Protein AF-A0A7C7IS92-F1 (afdb_monomer_lite)

Structure (mmCIF, N/CA/C/O backbone):
data_AF-A0A7C7IS92-F1
#
_entry.id   AF-A0A7C7IS92-F1
#
loop_
_atom_site.group_PDB
_atom_site.id
_atom_site.type_symbol
_atom_site.label_atom_id
_atom_site.label_alt_id
_atom_site.label_comp_id
_atom_site.label_asym_id
_atom_site.label_entity_id
_atom_site.label_seq_id
_atom_site.pdbx_PDB_ins_code
_atom_site.Cartn_x
_atom_site.Cartn_y
_atom_site.Cartn_z
_atom_site.occupancy
_atom_site.B_iso_or_equiv
_atom_site.auth_seq_id
_atom_site.auth_comp_id
_atom_site.auth_asym_id
_atom_site.auth_atom_id
_atom_site.pdbx_PDB_model_num
ATOM 1 N N . MET A 1 1 ? -17.307 -15.331 16.619 1.00 40.31 1 MET A N 1
ATOM 2 C CA . MET A 1 1 ? -15.995 -15.734 16.075 1.00 40.31 1 MET A CA 1
ATOM 3 C C . MET A 1 1 ? -15.153 -14.468 16.006 1.00 40.31 1 MET A C 1
ATOM 5 O O . MET A 1 1 ? -15.409 -13.635 15.145 1.00 40.31 1 MET A O 1
ATOM 9 N N . GLU A 1 2 ? -14.284 -14.231 16.992 1.00 47.69 2 GLU A N 1
ATOM 10 C CA . GLU A 1 2 ? -13.386 -13.066 16.977 1.00 47.69 2 GLU A CA 1
ATOM 11 C C . GLU A 1 2 ? -12.386 -13.232 15.833 1.00 47.69 2 GLU A C 1
ATOM 13 O O . GLU A 1 2 ? -11.681 -14.236 15.746 1.00 47.69 2 GLU A O 1
ATOM 18 N N . ARG A 1 3 ? -12.366 -12.276 14.903 1.00 56.53 3 ARG A N 1
ATOM 19 C CA . ARG A 1 3 ? -11.393 -12.265 13.813 1.00 56.53 3 ARG A CA 1
ATOM 20 C C . ARG A 1 3 ? -10.054 -11.810 14.384 1.00 56.53 3 ARG A C 1
ATOM 22 O O . ARG A 1 3 ? -9.954 -10.691 14.878 1.00 56.53 3 ARG A O 1
ATOM 29 N N . VAL A 1 4 ? -9.039 -12.665 14.299 1.00 58.97 4 VAL A N 1
ATOM 30 C CA . VAL A 1 4 ? -7.658 -12.288 14.615 1.00 58.97 4 VAL A CA 1
ATOM 31 C C . VAL A 1 4 ? -7.150 -11.413 13.470 1.00 58.97 4 VAL A C 1
ATOM 33 O O . VAL A 1 4 ? -7.106 -11.852 12.323 1.00 58.97 4 VAL A O 1
ATOM 36 N N . TYR A 1 5 ? -6.838 -10.155 13.768 1.00 59.03 5 TYR A N 1
ATOM 37 C CA . TYR A 1 5 ? -6.294 -9.210 12.794 1.00 59.03 5 TYR A CA 1
ATOM 38 C C . TYR A 1 5 ? -4.774 -9.340 12.757 1.00 59.03 5 TYR A C 1
ATOM 40 O O . TYR A 1 5 ? -4.114 -9.188 13.788 1.00 59.03 5 TYR A O 1
ATOM 48 N N . THR A 1 6 ? -4.222 -9.635 11.581 1.00 59.72 6 THR A N 1
ATOM 49 C CA . THR A 1 6 ? -2.788 -9.858 11.377 1.00 59.72 6 THR A CA 1
ATOM 50 C C . THR A 1 6 ? -2.224 -8.799 10.437 1.00 59.72 6 THR A C 1
ATOM 52 O O . THR A 1 6 ? -2.749 -8.485 9.370 1.00 59.72 6 THR A O 1
ATOM 55 N N . PHE A 1 7 ? -1.087 -8.235 10.829 1.00 58.31 7 PHE A N 1
ATOM 56 C CA . PHE A 1 7 ? -0.465 -7.099 10.151 1.00 58.31 7 PHE A CA 1
ATOM 57 C C . PHE A 1 7 ? -0.011 -7.372 8.705 1.00 58.31 7 PHE A C 1
ATOM 59 O O . PHE A 1 7 ? 0.077 -6.440 7.899 1.00 58.31 7 PHE A O 1
ATOM 66 N N . LEU A 1 8 ? 0.292 -8.631 8.378 1.00 62.03 8 LEU A N 1
ATOM 67 C CA . LEU A 1 8 ? 0.673 -9.049 7.027 1.00 62.03 8 LEU A CA 1
ATOM 68 C C . LEU A 1 8 ? -0.536 -9.143 6.087 1.00 62.03 8 LEU A C 1
ATOM 70 O O . LEU A 1 8 ? -0.396 -8.878 4.896 1.00 62.03 8 LEU A O 1
ATOM 74 N N . ASP A 1 9 ? -1.722 -9.458 6.612 1.00 70.31 9 ASP A N 1
ATOM 75 C CA . ASP A 1 9 ? -2.937 -9.595 5.805 1.00 70.31 9 ASP A CA 1
ATOM 76 C C . ASP A 1 9 ? -3.739 -8.300 5.683 1.00 70.31 9 ASP A C 1
ATOM 78 O O . ASP A 1 9 ? -4.489 -8.129 4.720 1.00 70.31 9 ASP A O 1
ATOM 82 N N . ASP A 1 10 ? -3.571 -7.377 6.630 1.00 75.62 10 ASP A N 1
ATOM 83 C CA . ASP A 1 10 ? -4.303 -6.109 6.675 1.00 75.62 10 ASP A CA 1
ATOM 84 C C . ASP A 1 10 ? -3.558 -4.943 5.991 1.00 75.62 10 ASP A C 1
ATOM 86 O O . ASP A 1 10 ? -3.962 -3.781 6.115 1.00 75.62 10 ASP A O 1
ATOM 90 N N . ARG A 1 11 ? -2.485 -5.231 5.238 1.00 79.25 11 ARG A N 1
ATOM 91 C CA . ARG A 1 11 ? -1.767 -4.246 4.417 1.00 79.25 11 ARG A CA 1
ATOM 92 C C . ARG A 1 11 ? -1.566 -4.717 2.987 1.00 79.25 11 ARG A C 1
ATOM 94 O O . ARG A 1 11 ? -1.324 -5.889 2.723 1.00 79.25 11 ARG A O 1
ATOM 101 N N . MET A 1 12 ? -1.602 -3.751 2.079 1.00 87.44 12 MET A N 1
ATOM 102 C CA . MET A 1 12 ? -1.218 -3.922 0.683 1.00 87.44 12 MET A CA 1
ATOM 103 C C . MET A 1 12 ? -0.171 -2.874 0.332 1.00 87.44 12 MET A C 1
ATOM 105 O O . MET A 1 12 ? -0.269 -1.726 0.759 1.00 87.44 12 MET A O 1
ATOM 109 N N . PHE A 1 13 ? 0.814 -3.255 -0.462 1.00 88.12 13 PHE A N 1
ATOM 110 C CA . PHE A 1 13 ? 1.858 -2.361 -0.935 1.00 88.12 13 PHE A CA 1
ATOM 111 C C . PHE A 1 13 ? 1.635 -2.103 -2.416 1.00 88.12 13 PHE A C 1
ATOM 113 O O . PHE A 1 13 ? 1.444 -3.041 -3.195 1.00 88.12 13 PHE A O 1
ATOM 120 N N . THR A 1 14 ? 1.617 -0.828 -2.785 1.00 92.50 14 THR A N 1
ATOM 121 C CA . THR A 1 14 ? 1.492 -0.399 -4.174 1.00 92.50 14 THR A CA 1
ATOM 122 C C . THR A 1 14 ? 2.886 -0.187 -4.746 1.00 92.50 14 THR A C 1
ATOM 124 O O . THR A 1 14 ? 3.709 0.455 -4.096 1.00 92.50 14 THR A O 1
ATOM 127 N N . TYR A 1 15 ? 3.136 -0.690 -5.953 1.00 93.81 15 TYR A N 1
ATOM 128 C CA . TYR A 1 15 ? 4.398 -0.524 -6.671 1.00 93.81 15 TYR A CA 1
ATOM 129 C C . TYR A 1 15 ? 4.136 0.095 -8.038 1.00 93.81 15 TYR A C 1
ATOM 131 O O . TYR A 1 15 ? 3.137 -0.224 -8.690 1.00 93.81 15 TYR A O 1
ATOM 139 N N . ARG A 1 16 ? 5.051 0.953 -8.487 1.00 94.81 16 ARG A N 1
ATOM 140 C CA . ARG A 1 16 ? 5.010 1.578 -9.809 1.00 94.81 16 ARG A CA 1
ATOM 141 C C . ARG A 1 16 ? 6.203 1.123 -10.631 1.00 94.81 16 ARG A C 1
ATOM 143 O O . ARG A 1 16 ? 7.333 1.168 -10.147 1.00 94.81 16 ARG A O 1
ATOM 150 N N . CYS A 1 17 ? 5.938 0.707 -11.867 1.00 96.19 17 CYS A N 1
ATOM 151 C CA . CYS A 1 17 ? 6.987 0.330 -12.805 1.00 96.19 17 CYS A CA 1
ATOM 152 C C . CYS A 1 17 ? 7.948 1.504 -13.062 1.00 96.19 17 CYS A C 1
ATOM 154 O O . CYS A 1 17 ? 7.509 2.643 -13.245 1.00 96.19 17 CYS A O 1
ATOM 156 N N . ILE A 1 18 ? 9.255 1.227 -13.083 1.00 95.06 18 ILE A N 1
ATOM 157 C CA . ILE A 1 18 ? 10.284 2.237 -13.373 1.00 95.06 18 ILE A CA 1
ATOM 158 C C . ILE A 1 18 ? 10.328 2.611 -14.855 1.00 95.06 18 ILE A C 1
ATOM 160 O O . ILE A 1 18 ? 10.805 3.688 -15.213 1.00 95.06 18 ILE A O 1
ATOM 164 N N . ASN A 1 19 ? 9.836 1.731 -15.729 1.00 95.75 19 ASN A N 1
ATOM 165 C CA . ASN A 1 19 ? 9.722 2.031 -17.143 1.00 95.75 19 ASN A CA 1
ATOM 166 C C . ASN A 1 19 ? 8.646 3.105 -17.334 1.00 95.75 19 ASN A C 1
ATOM 168 O O . ASN A 1 19 ? 7.457 2.832 -17.214 1.00 95.75 19 ASN A O 1
ATOM 172 N N . ILE A 1 20 ? 9.066 4.319 -17.687 1.00 92.06 20 ILE A N 1
ATOM 173 C CA . ILE A 1 20 ? 8.188 5.491 -17.836 1.00 92.06 20 ILE A CA 1
ATOM 174 C C . ILE A 1 20 ? 7.068 5.305 -18.874 1.00 92.06 20 ILE A C 1
ATOM 176 O O . ILE A 1 20 ? 6.026 5.974 -18.792 1.00 92.06 20 ILE A O 1
ATOM 180 N N . ASN A 1 21 ? 7.274 4.392 -19.827 1.00 95.25 21 ASN A N 1
ATOM 181 C CA . ASN A 1 21 ? 6.310 4.043 -20.865 1.00 95.25 21 ASN A CA 1
ATOM 182 C C . ASN A 1 21 ? 5.309 2.975 -20.393 1.00 95.25 21 ASN A C 1
ATOM 184 O O . ASN A 1 21 ? 4.238 2.848 -20.980 1.00 95.25 21 ASN A O 1
ATOM 188 N N . CYS A 1 22 ? 5.614 2.243 -19.318 1.00 92.94 22 CYS A N 1
ATOM 189 C CA . CYS A 1 22 ? 4.701 1.303 -18.682 1.00 92.94 22 CYS A CA 1
ATOM 190 C C . CYS A 1 22 ? 3.870 2.030 -17.613 1.00 92.94 22 CYS A C 1
ATOM 192 O O . CYS A 1 22 ? 4.408 2.661 -16.704 1.00 92.94 22 CYS A O 1
ATOM 194 N N . LYS A 1 23 ? 2.538 1.974 -17.724 1.00 89.50 23 LYS A N 1
ATOM 195 C CA . LYS A 1 23 ? 1.612 2.629 -16.778 1.00 89.50 23 LYS A CA 1
ATOM 196 C C . LYS A 1 23 ? 1.024 1.673 -15.739 1.00 89.50 23 LYS A C 1
ATOM 198 O O . LYS A 1 23 ? 0.126 2.069 -14.995 1.00 89.50 23 LYS A O 1
ATOM 203 N N . GLU A 1 24 ? 1.542 0.449 -15.671 1.00 91.12 24 GLU A N 1
ATOM 204 C CA . GLU A 1 24 ? 1.065 -0.552 -14.726 1.00 91.12 24 GLU A CA 1
ATOM 205 C C . GLU A 1 24 ? 1.382 -0.171 -13.278 1.00 91.12 24 GLU A C 1
ATOM 207 O O . GLU A 1 24 ? 2.478 0.294 -12.942 1.00 91.12 24 GLU A O 1
ATOM 212 N N . ASN A 1 25 ? 0.387 -0.379 -12.415 1.00 90.25 25 ASN A N 1
ATOM 213 C CA . ASN A 1 25 ? 0.536 -0.274 -10.970 1.00 90.25 25 ASN A CA 1
ATOM 214 C C . ASN A 1 25 ? 0.218 -1.635 -10.365 1.00 90.25 25 ASN A C 1
ATOM 216 O O . ASN A 1 25 ? -0.825 -2.225 -10.641 1.00 90.25 25 ASN A O 1
ATOM 220 N N . HIS A 1 26 ? 1.090 -2.103 -9.488 1.00 92.12 26 HIS A N 1
ATOM 221 C CA . HIS A 1 26 ? 0.973 -3.419 -8.883 1.00 92.12 26 HIS A CA 1
ATOM 222 C C . HIS A 1 26 ? 0.554 -3.286 -7.428 1.00 92.12 26 HIS A C 1
ATOM 224 O O . HIS A 1 26 ? 0.930 -2.329 -6.749 1.00 92.12 26 HIS A O 1
ATOM 230 N N . ARG A 1 27 ? -0.217 -4.254 -6.936 1.00 92.38 27 ARG A N 1
ATOM 231 C CA . ARG A 1 27 ? -0.608 -4.337 -5.528 1.00 92.38 27 ARG A CA 1
ATOM 232 C C . ARG A 1 27 ? -0.320 -5.732 -5.015 1.00 92.38 27 ARG A C 1
ATOM 234 O O . ARG A 1 27 ? -0.923 -6.686 -5.495 1.00 92.38 27 ARG A O 1
ATOM 241 N N . ILE A 1 28 ? 0.546 -5.832 -4.015 1.00 88.31 28 ILE A N 1
ATOM 242 C CA . ILE A 1 28 ? 0.894 -7.114 -3.398 1.00 88.31 28 ILE A CA 1
ATOM 243 C C . ILE A 1 28 ? 0.753 -7.057 -1.879 1.00 88.31 28 ILE A C 1
ATOM 245 O O . ILE A 1 28 ? 0.803 -5.985 -1.268 1.00 88.31 28 ILE A O 1
ATOM 249 N N . LYS A 1 29 ? 0.560 -8.229 -1.274 1.00 84.44 29 LYS A N 1
ATOM 250 C CA . LYS A 1 29 ? 0.715 -8.412 0.170 1.00 84.44 29 LYS A CA 1
ATOM 251 C C . LYS A 1 29 ? 2.202 -8.550 0.493 1.00 84.44 29 LYS A C 1
ATOM 253 O O . LYS A 1 29 ? 2.929 -9.188 -0.259 1.00 84.44 29 LYS A O 1
ATOM 258 N N . GLY A 1 30 ? 2.621 -8.004 1.632 1.00 75.62 30 GLY A N 1
ATOM 259 C CA . GLY A 1 30 ? 4.022 -8.033 2.059 1.00 75.62 30 GLY A CA 1
ATOM 260 C C . GLY A 1 30 ? 4.877 -6.920 1.444 1.00 75.62 30 GLY A C 1
ATOM 261 O O . GLY A 1 30 ? 4.603 -6.415 0.352 1.00 75.62 30 GLY A O 1
ATOM 262 N N . TRP A 1 31 ? 5.890 -6.500 2.201 1.00 80.38 31 TRP A N 1
ATOM 263 C CA . TRP A 1 31 ? 6.867 -5.522 1.739 1.00 80.38 31 TRP A CA 1
ATOM 264 C C . TRP A 1 31 ? 7.992 -6.236 0.998 1.00 80.38 31 TRP A C 1
ATOM 266 O O . TRP A 1 31 ? 8.423 -7.315 1.391 1.00 80.38 31 TRP A O 1
ATOM 276 N N . THR A 1 32 ? 8.452 -5.617 -0.078 1.00 81.12 32 THR A N 1
ATOM 277 C CA . THR A 1 32 ? 9.647 -6.005 -0.819 1.00 81.12 32 THR A CA 1
ATOM 278 C C . THR A 1 32 ? 10.305 -4.722 -1.310 1.00 81.12 32 THR A C 1
ATOM 280 O O . THR A 1 32 ? 9.627 -3.711 -1.522 1.00 81.12 32 THR A O 1
ATOM 283 N N . GLN A 1 33 ? 11.620 -4.739 -1.500 1.00 82.12 33 GLN A N 1
ATOM 284 C CA . GLN A 1 33 ? 12.328 -3.558 -1.987 1.00 82.12 33 GLN A CA 1
ATOM 285 C C . GLN A 1 33 ? 11.999 -3.253 -3.463 1.00 82.12 33 GLN A C 1
ATOM 287 O O . GLN A 1 33 ? 11.986 -2.088 -3.858 1.00 82.12 33 GLN A O 1
ATOM 292 N N . TRP A 1 34 ? 11.683 -4.280 -4.257 1.00 90.94 34 TRP A N 1
ATOM 293 C CA . TRP A 1 34 ? 11.202 -4.179 -5.635 1.00 90.94 34 TRP A CA 1
ATOM 294 C C . TRP A 1 34 ? 10.466 -5.462 -6.041 1.00 90.94 34 TRP A C 1
ATOM 296 O O . TRP A 1 34 ? 10.650 -6.518 -5.434 1.00 90.94 34 TRP A O 1
ATOM 306 N N . ILE A 1 35 ? 9.675 -5.372 -7.110 1.00 93.06 35 ILE A N 1
ATOM 307 C CA . ILE A 1 35 ? 9.071 -6.524 -7.794 1.00 93.06 35 ILE A CA 1
ATOM 308 C C . ILE A 1 35 ? 9.321 -6.437 -9.302 1.00 93.06 35 ILE A C 1
ATOM 310 O O . ILE A 1 35 ? 9.640 -5.369 -9.815 1.00 93.06 35 ILE A O 1
ATOM 314 N N . ASN A 1 36 ? 9.119 -7.538 -10.022 1.00 95.69 36 ASN A N 1
ATOM 315 C CA . ASN A 1 36 ? 9.189 -7.547 -11.484 1.00 95.69 36 ASN A CA 1
ATOM 316 C C . ASN A 1 36 ? 7.820 -7.171 -12.072 1.00 95.69 36 ASN A C 1
ATOM 318 O O . ASN A 1 36 ? 6.796 -7.726 -11.673 1.00 95.69 36 ASN A O 1
ATOM 322 N N . CYS A 1 37 ? 7.789 -6.240 -13.026 1.00 95.19 37 CYS A N 1
ATOM 323 C CA . CYS A 1 37 ? 6.576 -5.889 -13.758 1.00 95.19 37 CYS A CA 1
ATOM 324 C C . CYS A 1 37 ? 6.279 -6.950 -14.825 1.00 95.19 37 CYS A C 1
ATOM 326 O O . CYS A 1 37 ? 6.989 -7.038 -15.824 1.00 95.19 37 CYS A O 1
ATOM 328 N N . GLU A 1 38 ? 5.193 -7.707 -14.671 1.00 92.31 38 GLU A N 1
ATOM 329 C CA . GLU A 1 38 ? 4.815 -8.771 -15.620 1.00 92.31 38 GLU A CA 1
ATOM 330 C C . GLU A 1 38 ? 4.526 -8.258 -17.043 1.00 92.31 38 GLU A C 1
ATOM 332 O O . GLU A 1 38 ? 4.658 -9.003 -18.009 1.00 92.31 38 GLU A O 1
ATOM 337 N N . ALA A 1 39 ? 4.169 -6.978 -17.195 1.00 94.06 39 ALA A N 1
ATOM 338 C CA . ALA A 1 39 ? 3.810 -6.404 -18.490 1.00 94.06 39 ALA A CA 1
ATOM 339 C C . ALA A 1 39 ? 5.018 -6.015 -19.357 1.00 94.06 39 ALA A C 1
ATOM 341 O O . ALA A 1 39 ? 4.916 -6.016 -20.582 1.00 94.06 39 ALA A O 1
ATOM 342 N N . CYS A 1 40 ? 6.149 -5.634 -18.752 1.00 95.25 40 CYS A N 1
ATOM 343 C CA . CYS A 1 40 ? 7.315 -5.154 -19.508 1.00 95.25 40 CYS A CA 1
ATOM 344 C C . CYS A 1 40 ? 8.669 -5.687 -19.022 1.00 95.25 40 CYS A C 1
ATOM 346 O O . CYS A 1 40 ? 9.695 -5.331 -19.595 1.00 95.25 40 CYS A O 1
ATOM 348 N N . GLY A 1 41 ? 8.688 -6.504 -17.968 1.00 94.69 41 GLY A N 1
ATOM 349 C CA . GLY A 1 41 ? 9.890 -7.111 -17.395 1.00 94.69 41 GLY A CA 1
ATOM 350 C C . GLY A 1 41 ? 10.786 -6.164 -16.592 1.00 94.69 41 GLY A C 1
ATOM 351 O O . GLY A 1 41 ? 11.745 -6.626 -15.987 1.00 94.69 41 GLY A O 1
ATOM 352 N N . ALA A 1 42 ? 10.503 -4.859 -16.567 1.00 96.31 42 ALA A N 1
ATOM 353 C CA . ALA A 1 42 ? 11.261 -3.903 -15.763 1.00 96.31 42 ALA A CA 1
ATOM 354 C C . ALA A 1 42 ? 10.895 -3.991 -14.275 1.00 96.31 42 ALA A C 1
ATOM 356 O O . ALA A 1 42 ? 9.813 -4.462 -13.914 1.00 96.31 42 ALA A O 1
ATOM 357 N N . ASP A 1 43 ? 11.755 -3.456 -13.412 1.00 96.38 43 ASP A N 1
ATOM 358 C CA . ASP A 1 43 ? 11.459 -3.387 -11.984 1.00 96.38 43 ASP A CA 1
ATOM 359 C C . ASP A 1 43 ? 10.287 -2.438 -11.689 1.00 96.38 43 ASP A C 1
ATOM 361 O O . ASP A 1 43 ? 10.025 -1.454 -12.389 1.00 96.38 43 ASP A O 1
ATOM 365 N N . ALA A 1 44 ? 9.573 -2.716 -10.608 1.00 96.00 44 ALA A N 1
ATOM 366 C CA . ALA A 1 44 ? 8.600 -1.821 -10.014 1.00 96.00 44 ALA A CA 1
ATOM 367 C C . ALA A 1 44 ? 8.969 -1.564 -8.555 1.00 96.00 44 ALA A C 1
ATOM 369 O O . ALA A 1 44 ? 9.245 -2.488 -7.788 1.00 96.00 44 ALA A O 1
ATOM 370 N N . LEU A 1 45 ? 8.965 -0.287 -8.179 1.00 92.38 45 LEU A N 1
ATOM 371 C CA . LEU A 1 45 ? 9.393 0.178 -6.864 1.00 92.38 45 LEU A CA 1
ATOM 372 C C . LEU A 1 45 ? 8.184 0.527 -5.993 1.00 92.38 45 LEU A C 1
ATOM 374 O O . LEU A 1 45 ? 7.174 1.002 -6.527 1.00 92.38 45 LEU A O 1
ATOM 378 N N . PRO A 1 46 ? 8.262 0.314 -4.668 1.00 90.44 46 PRO A N 1
ATOM 379 C CA . PRO A 1 46 ? 7.162 0.605 -3.761 1.00 90.44 46 PRO A CA 1
ATOM 380 C C . PRO A 1 46 ? 6.883 2.110 -3.720 1.00 90.44 46 PRO A C 1
ATOM 382 O O . PRO A 1 46 ? 7.792 2.922 -3.559 1.00 90.44 46 PRO A O 1
ATOM 385 N N . THR A 1 47 ? 5.611 2.488 -3.829 1.00 90.88 47 THR A N 1
ATOM 386 C CA . THR A 1 47 ? 5.168 3.889 -3.794 1.00 90.88 47 THR A CA 1
ATOM 387 C C . THR A 1 47 ? 4.321 4.207 -2.574 1.00 90.88 47 THR A C 1
ATOM 389 O O . THR A 1 47 ? 4.453 5.284 -2.001 1.00 90.88 47 THR A O 1
ATOM 392 N N . GLU A 1 48 ? 3.431 3.299 -2.171 1.00 88.50 48 GLU A N 1
ATOM 393 C CA . GLU A 1 48 ? 2.475 3.547 -1.089 1.00 88.50 48 GLU A CA 1
ATOM 394 C C . GLU A 1 48 ? 2.185 2.277 -0.287 1.00 88.50 48 GLU A C 1
ATOM 396 O O . GLU A 1 48 ? 2.238 1.163 -0.807 1.00 88.50 48 GLU A O 1
ATOM 401 N N . VAL A 1 49 ? 1.804 2.462 0.979 1.00 85.25 49 VAL A N 1
ATOM 402 C CA . VAL A 1 49 ? 1.264 1.399 1.835 1.00 85.25 49 VAL A CA 1
ATOM 403 C C . VAL A 1 49 ? -0.212 1.679 2.078 1.00 85.25 49 VAL A C 1
ATOM 405 O O . VAL A 1 49 ? -0.577 2.728 2.613 1.00 85.25 49 VAL A O 1
ATOM 408 N N . LEU A 1 50 ? -1.059 0.732 1.694 1.00 87.00 50 LEU A N 1
ATOM 409 C CA . LEU A 1 50 ? -2.494 0.748 1.923 1.00 87.00 50 LEU A CA 1
ATOM 410 C C . LEU A 1 50 ? -2.813 -0.074 3.166 1.00 87.00 50 LEU A C 1
ATOM 412 O O . LEU A 1 50 ? -2.401 -1.228 3.286 1.00 87.00 50 LEU A O 1
ATOM 416 N N . TYR A 1 51 ? -3.590 0.509 4.067 1.00 82.12 51 TYR A N 1
ATOM 417 C CA . TYR A 1 51 ? -4.027 -0.130 5.299 1.00 82.12 51 TYR A CA 1
ATOM 418 C C . TYR A 1 51 ? -5.498 -0.493 5.197 1.00 82.12 51 TYR A C 1
ATOM 420 O O . TYR A 1 51 ? -6.315 0.298 4.715 1.00 82.12 51 TYR A O 1
ATOM 428 N N . ARG A 1 52 ? -5.841 -1.686 5.676 1.00 81.75 52 ARG A N 1
ATOM 429 C CA . ARG A 1 52 ? -7.214 -2.171 5.700 1.00 81.75 52 ARG A CA 1
ATOM 430 C C . ARG A 1 52 ? -7.971 -1.614 6.899 1.00 81.75 52 ARG A C 1
ATOM 432 O O . ARG A 1 52 ? -7.509 -1.684 8.036 1.00 81.75 52 ARG A O 1
ATOM 439 N N . CYS A 1 53 ? -9.170 -1.094 6.660 1.00 83.44 53 CYS A N 1
ATOM 440 C CA . CYS A 1 53 ? -10.098 -0.742 7.725 1.00 83.44 53 CYS A CA 1
ATOM 441 C C . CYS A 1 53 ? -10.640 -2.008 8.392 1.00 83.44 53 CYS A C 1
ATOM 443 O O . CYS A 1 53 ? -11.268 -2.833 7.730 1.00 83.44 53 CYS A O 1
ATOM 445 N N . LEU A 1 54 ? -10.483 -2.128 9.712 1.00 78.50 54 LEU A N 1
ATOM 446 C CA . LEU A 1 54 ? -10.944 -3.314 10.442 1.00 78.50 54 LEU A CA 1
ATOM 447 C C . LEU A 1 54 ? -12.478 -3.420 10.527 1.00 78.50 54 LEU A C 1
ATOM 449 O O . LEU A 1 54 ? -12.999 -4.496 10.794 1.00 78.50 54 LEU A O 1
ATOM 453 N N . LYS A 1 55 ? -13.209 -2.322 10.276 1.00 83.94 55 LYS A N 1
ATOM 454 C CA . LYS A 1 55 ? -14.682 -2.311 10.253 1.00 83.94 55 LYS A CA 1
ATOM 455 C C . LYS A 1 55 ? -15.252 -2.613 8.870 1.00 83.94 55 LYS A C 1
ATOM 457 O O . LYS A 1 55 ? -16.026 -3.551 8.732 1.00 83.94 55 LYS A O 1
ATOM 462 N N . CYS A 1 56 ? -14.910 -1.813 7.857 1.00 87.44 56 CYS A N 1
ATOM 463 C CA . CYS A 1 56 ? -15.512 -1.939 6.522 1.00 87.44 56 CYS A CA 1
ATOM 464 C C . CYS A 1 56 ? -14.625 -2.651 5.490 1.00 87.44 56 CYS A C 1
ATOM 466 O O . CYS A 1 56 ? -15.081 -2.927 4.387 1.00 87.44 56 CYS A O 1
ATOM 468 N N . GLY A 1 57 ? -13.359 -2.934 5.808 1.00 85.38 57 GLY A N 1
ATOM 469 C CA . GLY A 1 57 ? -12.432 -3.616 4.903 1.00 85.38 57 GLY A CA 1
ATOM 470 C C . GLY A 1 57 ? -11.835 -2.752 3.788 1.00 85.38 57 GLY A C 1
ATOM 471 O O . GLY A 1 57 ? -11.035 -3.279 3.016 1.00 85.38 57 GLY A O 1
ATOM 472 N N . ALA A 1 58 ? -12.181 -1.462 3.697 1.00 88.56 58 ALA A N 1
ATOM 473 C CA . ALA A 1 58 ? -11.617 -0.546 2.704 1.00 88.56 58 ALA A CA 1
ATOM 474 C C . ALA A 1 58 ? -10.092 -0.411 2.858 1.00 88.56 58 ALA A C 1
ATOM 476 O O . ALA A 1 58 ? -9.586 -0.367 3.980 1.00 88.56 58 ALA A O 1
ATOM 477 N N . LEU A 1 59 ? -9.375 -0.335 1.734 1.00 87.38 59 LEU A 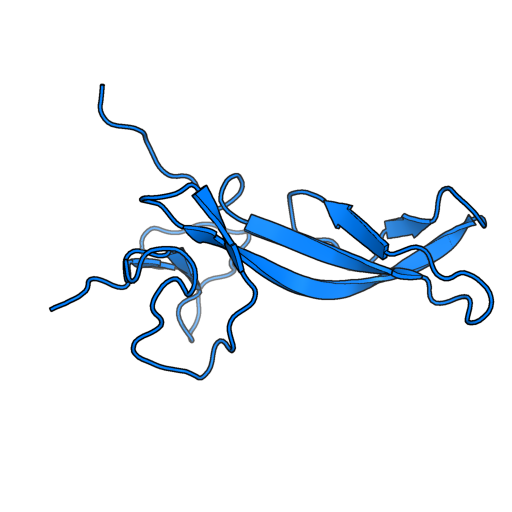N 1
ATOM 478 C CA . LEU A 1 59 ? -7.926 -0.132 1.683 1.00 87.38 59 LEU A CA 1
ATOM 479 C C . LEU A 1 59 ? -7.622 1.337 1.396 1.00 87.38 59 LEU A C 1
ATOM 481 O O . LEU A 1 59 ? -8.028 1.864 0.361 1.00 87.38 59 LEU A O 1
ATOM 485 N N . GLU A 1 60 ? -6.893 1.994 2.292 1.00 86.44 60 GLU A N 1
ATOM 486 C CA . GLU A 1 60 ? -6.585 3.419 2.168 1.00 86.44 60 GLU A CA 1
ATOM 487 C C . GLU A 1 60 ? -5.122 3.706 2.541 1.00 86.44 60 GLU A C 1
ATOM 489 O O . GLU A 1 60 ? -4.583 3.147 3.497 1.00 86.44 60 GLU A O 1
ATOM 494 N N . ALA A 1 61 ? -4.474 4.587 1.772 1.00 85.44 61 ALA A N 1
ATOM 495 C CA . ALA A 1 61 ? -3.168 5.139 2.115 1.00 85.44 61 ALA A CA 1
ATOM 496 C C . ALA A 1 61 ? -3.313 6.239 3.174 1.00 85.44 61 ALA A C 1
ATOM 498 O O . ALA A 1 61 ? -4.203 7.095 3.081 1.00 85.44 61 ALA A O 1
ATOM 499 N N . PHE A 1 62 ? -2.393 6.256 4.137 1.00 78.88 62 PHE A N 1
ATOM 500 C CA . PHE A 1 62 ? -2.320 7.284 5.169 1.00 78.88 62 PHE A CA 1
ATOM 501 C C . PHE A 1 62 ? -0.873 7.714 5.402 1.00 78.88 62 PHE A C 1
ATOM 503 O O . PHE A 1 62 ? 0.041 6.891 5.375 1.00 78.88 62 PHE A O 1
ATOM 510 N N . SER A 1 63 ? -0.669 9.002 5.689 1.00 74.44 63 SER A N 1
ATOM 511 C CA . SER A 1 63 ? 0.634 9.488 6.147 1.00 74.44 63 SER A CA 1
ATOM 512 C C . SER A 1 63 ? 0.913 8.967 7.556 1.00 74.44 63 SER A C 1
ATOM 514 O O . SER A 1 63 ? 0.094 9.147 8.462 1.00 74.44 63 SER A O 1
ATOM 516 N N . GLN A 1 64 ? 2.087 8.358 7.752 1.00 67.06 64 GLN A N 1
ATOM 517 C CA . GLN A 1 64 ? 2.528 7.853 9.058 1.00 67.06 64 GLN A CA 1
ATOM 518 C C . GLN A 1 64 ? 2.657 8.968 10.106 1.00 67.06 64 GLN A C 1
ATOM 520 O O . GLN A 1 64 ? 2.581 8.712 11.311 1.00 67.06 64 GLN A O 1
ATOM 525 N N . GLU A 1 65 ? 2.830 10.209 9.651 1.00 70.75 65 GLU A N 1
ATOM 526 C CA . GLU A 1 65 ? 3.010 11.374 10.509 1.00 70.75 65 GLU A CA 1
ATOM 527 C C . GLU A 1 65 ? 1.704 11.913 11.082 1.00 70.75 65 GLU A C 1
ATOM 529 O O . GLU A 1 65 ? 1.708 12.609 12.098 1.00 70.75 65 GLU A O 1
ATOM 534 N N . LYS A 1 66 ? 0.570 11.567 10.465 1.00 70.56 66 LYS A N 1
ATOM 535 C CA . LYS A 1 66 ? -0.730 12.070 10.887 1.00 70.56 66 LYS A CA 1
ATOM 536 C C . LYS A 1 66 ? -1.254 11.271 12.083 1.00 70.56 66 LYS A C 1
ATOM 538 O O . LYS A 1 66 ? -1.385 10.043 12.053 1.00 70.56 66 LYS A O 1
ATOM 543 N N . ASN A 1 67 ? -1.585 11.982 13.155 1.00 67.56 67 ASN A N 1
ATOM 544 C CA . ASN A 1 67 ? -2.314 11.426 14.293 1.00 67.56 67 ASN A CA 1
ATOM 545 C C . ASN A 1 67 ? -3.827 11.429 14.012 1.00 67.56 67 ASN A C 1
ATOM 547 O O . ASN A 1 67 ? -4.312 12.254 13.243 1.00 67.56 67 ASN A O 1
ATOM 551 N N . GLY A 1 68 ? -4.574 1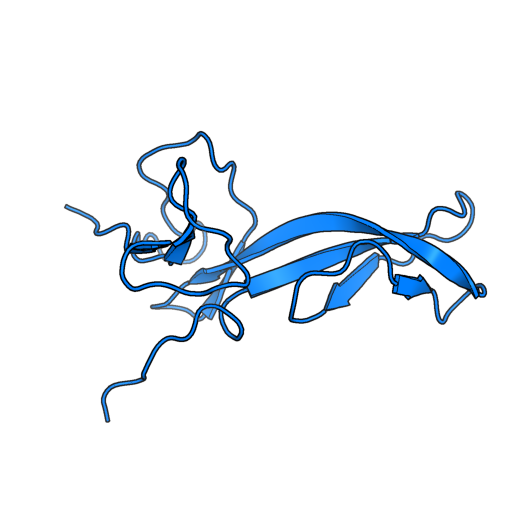0.503 14.626 1.00 68.25 68 GLY A N 1
ATOM 552 C CA . GLY A 1 68 ? -6.044 10.492 14.544 1.00 68.25 68 GLY A CA 1
ATOM 553 C C . GLY A 1 68 ? -6.610 10.171 13.154 1.00 68.25 68 GLY A C 1
ATOM 554 O O . GLY A 1 68 ? -7.515 10.847 12.671 1.00 68.25 68 GLY A O 1
ATOM 555 N N . VAL A 1 69 ? -6.072 9.150 12.486 1.00 76.81 69 VAL A N 1
ATOM 556 C CA . VAL A 1 69 ? -6.555 8.716 11.168 1.00 76.81 69 VAL A CA 1
ATOM 557 C C . VAL A 1 69 ? -7.909 8.010 11.294 1.00 76.81 69 VAL A C 1
ATOM 559 O O . VAL A 1 69 ? -8.080 7.132 12.135 1.00 76.81 69 VAL A O 1
ATOM 562 N N . SER A 1 70 ? -8.863 8.391 10.443 1.00 83.00 70 SER A N 1
ATOM 563 C CA . SER A 1 70 ? -10.196 7.781 10.339 1.00 83.00 70 SER A CA 1
ATOM 564 C C . SER A 1 70 ? -10.402 7.257 8.916 1.00 83.00 70 SER A C 1
ATOM 566 O O . SER A 1 70 ? -9.931 7.883 7.967 1.00 83.00 70 SER A O 1
ATOM 568 N N . CYS A 1 71 ? -11.107 6.134 8.761 1.00 85.00 71 CYS A N 1
ATOM 569 C CA . CYS A 1 71 ? -11.478 5.594 7.453 1.00 85.00 71 CYS A CA 1
ATOM 570 C C . CYS A 1 71 ? -12.309 6.617 6.690 1.00 85.00 71 CYS A C 1
ATOM 572 O O . CYS A 1 71 ? -13.362 7.010 7.193 1.00 85.00 71 CYS A O 1
ATOM 574 N N . ARG A 1 72 ? -11.900 7.001 5.476 1.00 87.88 72 ARG A N 1
ATOM 575 C CA . ARG A 1 72 ? -12.728 7.881 4.639 1.00 87.88 72 ARG A CA 1
ATOM 576 C C . ARG A 1 72 ? -14.050 7.216 4.271 1.00 87.88 72 ARG A C 1
ATOM 578 O O . ARG A 1 72 ? -15.057 7.898 4.153 1.00 87.88 72 ARG A O 1
ATOM 585 N N . SER A 1 73 ? -14.050 5.889 4.154 1.00 89.50 73 SER A N 1
ATOM 586 C CA . SER A 1 73 ? -15.232 5.123 3.753 1.00 89.50 73 SER A CA 1
ATOM 587 C C . SER A 1 73 ? -16.277 4.940 4.866 1.00 89.50 73 SER A C 1
ATOM 589 O O . SER A 1 73 ? -17.461 4.852 4.567 1.00 89.50 73 SER A O 1
ATOM 591 N N . CYS A 1 74 ? -15.883 4.840 6.146 1.00 89.44 74 CYS A N 1
ATOM 592 C CA . CYS A 1 74 ? -16.836 4.542 7.236 1.00 89.44 74 CYS A CA 1
ATOM 593 C C . CYS A 1 74 ? -16.620 5.305 8.555 1.00 89.44 74 CYS A C 1
ATOM 595 O O . CYS A 1 74 ? -17.292 5.015 9.545 1.00 89.44 74 CYS A O 1
ATOM 597 N N . GLY A 1 75 ? -15.653 6.223 8.614 1.00 84.94 75 GLY A N 1
ATOM 598 C CA . GLY A 1 75 ? -15.332 7.022 9.803 1.00 84.94 75 GLY A CA 1
ATOM 599 C C . GLY A 1 75 ? -14.638 6.267 10.945 1.00 84.94 75 GLY A C 1
ATOM 600 O O . GLY A 1 75 ? -14.239 6.879 11.930 1.00 84.94 75 GLY A O 1
ATOM 601 N N . PHE A 1 76 ? -14.453 4.949 10.837 1.00 81.69 76 PHE A N 1
ATOM 602 C CA . PHE A 1 76 ? -13.841 4.136 11.892 1.00 81.69 76 PHE A CA 1
ATOM 603 C C . PHE A 1 76 ? -12.346 4.437 12.054 1.00 81.69 76 PHE A C 1
ATOM 605 O O . PHE A 1 76 ? -11.644 4.534 11.049 1.00 81.69 76 PHE A O 1
ATOM 612 N N . ARG A 1 77 ? -11.844 4.558 13.293 1.00 71.50 77 ARG A N 1
ATOM 613 C CA . ARG A 1 77 ? -10.423 4.880 13.554 1.00 71.50 77 ARG A CA 1
ATOM 614 C C . ARG A 1 77 ? -9.530 3.678 13.855 1.00 71.50 77 ARG A C 1
ATOM 616 O O . ARG A 1 77 ? -8.317 3.856 13.861 1.00 71.50 77 ARG A O 1
ATOM 623 N N . ILE A 1 78 ? -10.083 2.473 14.059 1.00 65.44 78 ILE A N 1
ATOM 624 C CA . ILE A 1 78 ? -9.258 1.288 14.355 1.00 65.44 78 ILE A CA 1
ATOM 625 C C . ILE A 1 78 ? -8.545 0.786 13.104 1.00 65.44 78 ILE A C 1
ATOM 627 O O . ILE A 1 78 ? -9.138 0.137 12.244 1.00 65.44 78 ILE A O 1
ATOM 631 N N . PHE 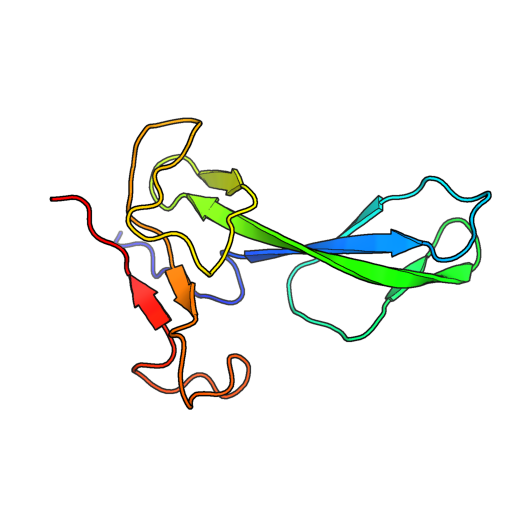A 1 79 ? -7.249 1.097 13.058 1.00 66.06 79 PHE A N 1
ATOM 632 C CA . PHE A 1 79 ? -6.263 0.644 12.081 1.00 66.06 79 PHE A CA 1
ATOM 633 C C . PHE A 1 79 ? -4.990 0.180 12.790 1.00 66.06 79 PHE A C 1
ATOM 635 O O . PHE A 1 79 ? -4.660 0.673 13.876 1.00 66.06 79 PHE A O 1
ATOM 642 N N . VAL A 1 80 ? -4.248 -0.721 12.145 1.00 65.56 80 VAL A N 1
ATOM 643 C CA . VAL A 1 80 ? -2.927 -1.170 12.596 1.00 65.56 80 VAL A CA 1
ATOM 644 C C . VAL A 1 80 ? -1.861 -0.346 11.875 1.00 65.56 80 VAL A C 1
ATOM 646 O O . VAL A 1 80 ? -1.651 -0.529 10.679 1.00 65.56 80 VAL A O 1
ATOM 649 N N . LYS A 1 81 ? -1.187 0.570 12.586 1.00 65.81 81 LYS A N 1
ATOM 650 C CA . LYS A 1 81 ? -0.023 1.299 12.049 1.00 65.81 81 LYS A CA 1
ATOM 651 C C . LYS A 1 81 ? 1.278 0.898 12.757 1.00 65.81 81 LYS A C 1
ATOM 653 O O . LYS A 1 81 ? 1.229 0.620 13.962 1.00 65.81 81 LYS A O 1
ATOM 658 N N . PRO A 1 82 ? 2.434 0.931 12.068 1.00 64.12 82 PRO A N 1
ATOM 659 C CA . PRO A 1 82 ? 3.741 0.861 12.719 1.00 64.12 82 PRO A CA 1
ATOM 660 C C . PRO A 1 82 ? 3.903 1.965 13.769 1.00 64.12 82 PRO A C 1
ATOM 662 O O . PRO A 1 82 ? 3.441 3.097 13.574 1.00 64.12 82 PRO A O 1
ATOM 665 N N . ARG A 1 83 ? 4.546 1.653 14.898 1.00 63.84 83 ARG A N 1
ATOM 666 C CA . ARG A 1 83 ? 5.025 2.684 15.828 1.00 63.84 83 ARG A CA 1
ATOM 667 C C . ARG A 1 83 ? 6.246 3.386 15.233 1.00 63.84 83 ARG A C 1
ATOM 669 O O . ARG A 1 83 ? 7.003 2.800 14.474 1.00 63.84 83 ARG A O 1
ATOM 676 N N . ARG A 1 84 ? 6.444 4.655 15.604 1.00 59.09 84 ARG A N 1
ATOM 677 C CA . ARG A 1 84 ? 7.539 5.508 15.105 1.00 59.09 84 ARG A CA 1
ATOM 678 C C . ARG A 1 84 ? 8.947 5.090 15.580 1.00 59.09 84 ARG A C 1
ATOM 680 O O . ARG A 1 84 ? 9.895 5.768 15.213 1.00 59.09 84 ARG A O 1
ATOM 687 N N . SER A 1 85 ? 9.120 4.033 16.382 1.00 50.66 85 SER A N 1
ATOM 688 C CA . SER A 1 85 ? 10.423 3.743 17.004 1.00 50.66 85 SER A CA 1
ATOM 689 C C . SER A 1 85 ? 10.691 2.260 17.285 1.00 50.66 85 SER A C 1
ATOM 691 O O . SER A 1 85 ? 9.961 1.628 18.047 1.00 50.66 85 SER A O 1
ATOM 693 N N . GLY A 1 86 ? 11.813 1.769 16.744 1.00 49.69 86 GLY A N 1
ATOM 694 C CA . GLY A 1 86 ? 12.661 0.718 17.327 1.00 49.69 86 GLY A CA 1
ATOM 695 C C . GLY A 1 86 ? 12.276 -0.742 17.096 1.00 49.69 86 GLY A C 1
ATOM 696 O O . GLY A 1 86 ? 13.018 -1.618 17.520 1.00 49.69 86 GLY A O 1
ATOM 697 N N . THR A 1 87 ? 11.152 -1.028 16.448 1.00 51.22 87 THR A N 1
ATOM 698 C CA . THR A 1 87 ? 10.723 -2.406 16.173 1.00 51.22 87 THR A CA 1
ATOM 699 C C . THR A 1 87 ? 10.610 -2.594 14.673 1.00 51.22 87 THR A C 1
ATOM 701 O O . THR A 1 87 ? 9.812 -1.920 14.021 1.00 51.22 87 THR A O 1
ATOM 704 N N . ASP A 1 88 ? 11.449 -3.474 14.135 1.00 52.25 88 ASP A N 1
ATOM 705 C CA . ASP A 1 88 ? 11.404 -3.871 12.735 1.00 52.25 88 ASP A CA 1
ATOM 706 C C . ASP A 1 88 ? 9.993 -4.417 12.415 1.00 52.25 88 ASP A C 1
ATOM 708 O O . ASP A 1 88 ? 9.546 -5.373 13.065 1.00 52.25 88 ASP A O 1
ATOM 712 N N . PRO A 1 89 ? 9.261 -3.811 11.458 1.00 49.59 89 PRO A N 1
ATOM 713 C CA . PRO A 1 89 ? 7.950 -4.289 11.029 1.00 49.59 89 PRO A CA 1
ATOM 714 C C . PRO A 1 89 ? 7.959 -5.730 10.488 1.00 49.59 89 PRO A C 1
ATOM 716 O O . PRO A 1 89 ? 6.896 -6.325 10.315 1.00 49.59 89 PRO A O 1
ATOM 719 N N . GLU A 1 90 ? 9.128 -6.288 10.187 1.00 51.62 90 GLU A N 1
ATOM 720 C CA . GLU A 1 90 ? 9.295 -7.673 9.748 1.00 51.62 90 GLU A CA 1
ATOM 721 C C . GLU A 1 90 ? 9.561 -8.633 10.916 1.00 51.62 90 GLU A C 1
ATOM 723 O O . GLU A 1 90 ? 9.147 -9.788 10.859 1.00 51.62 90 GLU A O 1
ATOM 728 N N . GLN A 1 91 ? 10.157 -8.157 12.018 1.00 52.81 91 GLN A N 1
ATOM 729 C CA . GLN A 1 91 ? 10.513 -8.985 13.186 1.00 52.81 91 GLN A CA 1
ATOM 730 C C . GLN A 1 91 ? 9.434 -9.015 14.282 1.00 52.81 91 GLN A C 1
ATOM 732 O O . GLN A 1 91 ? 9.578 -9.724 15.274 1.00 52.81 91 GLN A O 1
ATOM 737 N N . GLY A 1 92 ? 8.326 -8.284 14.104 1.00 48.53 92 GLY A N 1
ATOM 738 C CA . GLY A 1 92 ? 7.017 -8.661 14.656 1.00 48.53 92 GLY A CA 1
ATOM 739 C C . GLY A 1 92 ? 6.897 -8.824 16.178 1.00 48.53 92 GLY A C 1
ATOM 740 O O . GLY A 1 92 ? 6.063 -9.605 16.626 1.00 48.53 92 GLY A O 1
ATOM 741 N N . GLY A 1 93 ? 7.678 -8.098 16.981 1.00 42.88 93 GLY A N 1
ATOM 742 C CA . GLY A 1 93 ? 7.531 -8.115 18.440 1.00 42.88 93 GLY A CA 1
ATOM 743 C C . GLY A 1 93 ? 6.215 -7.486 18.926 1.00 42.88 93 GLY A C 1
ATOM 744 O O . GLY A 1 93 ? 5.701 -6.529 18.332 1.00 42.88 93 GLY A O 1
ATOM 745 N N . GLU A 1 94 ? 5.681 -7.994 20.040 1.00 42.62 94 GLU A N 1
ATOM 746 C CA . GLU A 1 94 ? 4.534 -7.418 20.750 1.00 42.62 94 GLU A CA 1
ATOM 747 C C . GLU A 1 94 ? 4.867 -5.962 21.145 1.00 42.62 94 GLU A C 1
ATOM 749 O O . GLU A 1 94 ? 5.696 -5.706 22.012 1.00 42.62 94 GLU A O 1
ATOM 754 N N . GLY A 1 95 ? 4.298 -4.982 20.431 1.00 51.19 95 GLY A N 1
ATOM 755 C CA . GLY A 1 95 ? 4.621 -3.557 20.609 1.00 51.19 95 GLY A CA 1
ATOM 756 C C . GLY A 1 95 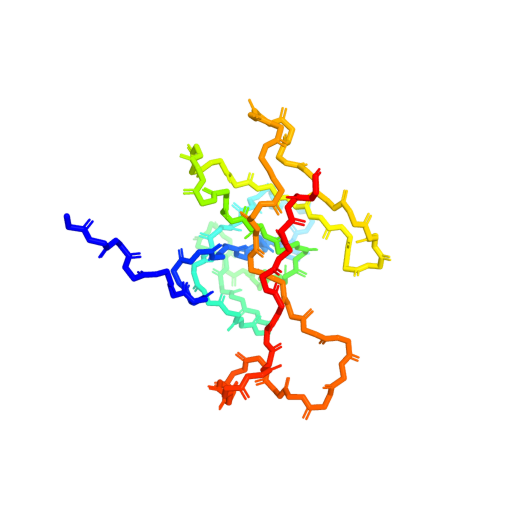? 5.110 -2.820 19.358 1.00 51.19 95 GLY A C 1
ATOM 757 O O . GLY A 1 95 ? 5.067 -1.589 19.352 1.00 51.19 95 GLY A O 1
ATOM 758 N N . ALA A 1 96 ? 5.450 -3.524 18.270 1.00 53.34 96 ALA A N 1
ATOM 759 C CA . ALA A 1 96 ? 5.818 -2.913 16.983 1.00 53.34 96 ALA A CA 1
ATOM 760 C C . ALA A 1 96 ? 4.704 -2.046 16.367 1.00 53.34 96 ALA A C 1
ATOM 762 O O . ALA A 1 96 ? 4.947 -1.137 15.566 1.00 53.34 96 ALA A O 1
ATOM 763 N N . TYR A 1 97 ? 3.459 -2.287 16.785 1.00 60.62 97 TYR A N 1
ATOM 764 C CA . TYR A 1 97 ? 2.270 -1.677 16.206 1.00 60.62 97 TYR A CA 1
ATOM 765 C C . TYR A 1 97 ? 1.424 -0.961 17.258 1.00 60.62 97 TYR A C 1
ATOM 767 O O . TYR A 1 97 ? 1.415 -1.297 18.447 1.00 60.62 97 TYR A O 1
ATOM 775 N N . LYS A 1 98 ? 0.696 0.068 16.818 1.00 62.03 98 LYS A N 1
ATOM 776 C CA . LYS A 1 98 ? -0.346 0.718 17.618 1.00 62.03 98 LYS A CA 1
ATOM 777 C C . LYS A 1 98 ? -1.685 0.528 16.921 1.00 62.03 98 LYS A C 1
ATOM 779 O O . LYS A 1 98 ? -1.860 0.984 15.792 1.00 62.03 98 LYS A O 1
ATOM 784 N N . MET A 1 99 ? -2.633 -0.084 17.630 1.00 66.31 99 MET A N 1
ATOM 785 C CA . MET A 1 99 ? -4.047 0.036 17.289 1.00 66.31 99 MET A CA 1
ATOM 786 C C . MET A 1 99 ? -4.488 1.461 17.612 1.00 66.31 99 MET A C 1
ATOM 788 O O . MET A 1 99 ? -4.430 1.899 18.764 1.00 66.31 99 MET A O 1
ATOM 792 N N . LEU A 1 100 ? -4.878 2.213 16.591 1.00 62.03 100 LEU A N 1
ATOM 793 C CA . LEU A 1 100 ? -5.442 3.543 16.782 1.00 62.03 100 LEU A CA 1
ATOM 794 C C . LEU A 1 100 ? -6.902 3.395 17.217 1.00 62.03 100 LEU A C 1
ATOM 796 O O . LEU A 1 100 ? -7.742 3.085 16.399 1.00 62.03 100 LEU A O 1
ATOM 800 N N . LYS A 1 101 ? -7.248 3.561 18.492 1.00 53.41 101 LYS A N 1
ATOM 801 C CA . LYS A 1 101 ? -8.669 3.592 18.881 1.00 53.41 101 LYS A CA 1
ATOM 802 C C . LYS A 1 101 ? -9.251 4.988 18.626 1.00 53.41 101 LYS A C 1
ATOM 804 O O . LYS A 1 101 ? -8.520 5.975 18.689 1.00 53.41 101 LYS A O 1
ATOM 809 N N . ALA A 1 102 ? -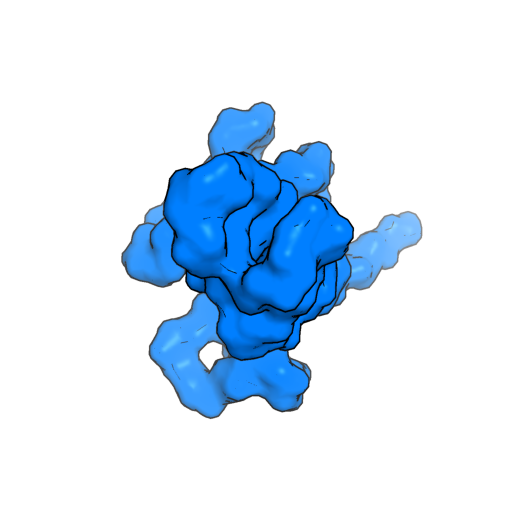10.535 5.050 18.267 1.00 4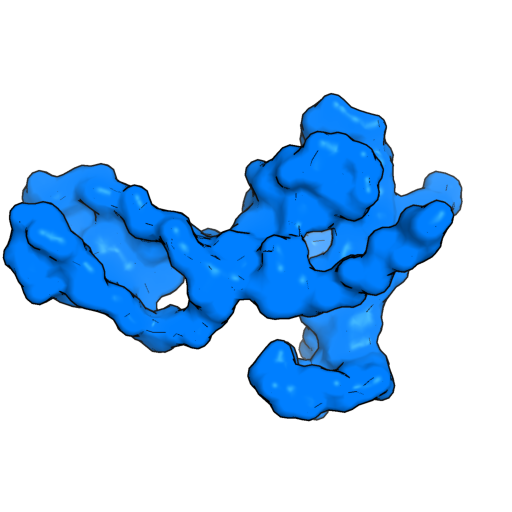8.28 102 ALA A N 1
ATOM 810 C CA . ALA A 1 102 ? -11.298 6.291 18.344 1.00 48.28 102 ALA A CA 1
ATOM 811 C C . ALA A 1 102 ? -11.745 6.463 19.788 1.00 48.28 102 ALA A C 1
ATOM 813 O O . ALA A 1 102 ? -12.377 5.544 20.310 1.00 48.28 102 ALA A O 1
ATOM 814 N N . ASP A 1 103 ? -11.429 7.609 20.376 1.00 52.47 103 ASP A N 1
ATOM 815 C CA . ASP A 1 103 ? -12.286 8.198 21.402 1.00 52.47 103 ASP A CA 1
ATOM 816 C C . ASP A 1 103 ? -13.573 8.704 20.731 1.00 52.47 103 ASP A C 1
ATOM 818 O O . ASP A 1 103 ? -13.457 9.237 19.590 1.00 52.47 103 ASP A O 1
#

Secondary structure (DSSP, 8-state):
-PPPP-TTTSEEEEEEES-TT---EEEESS--S-EE-TTTS-EEEEEEEEEE-TTT--EEE--TT-SS---TTT-----EEE-SSS--TTT--TTSEEE----

Sequence (103 aa):
MERVYTFLDDRMFTYRCININCKENHRIKGWTQWINCEACGADALPTEVLYRCLKCGALEAFSQEKNGVSCRSCGFRIFVKPRRSGTDPEQGGEGAYKMLKAD

Radius of gyration: 15.26 Å; chains: 1; bounding box: 30×28×42 Å

Foldseek 3Di:
DDDDDDPQVQKWWWWAFPPPPDGDIDIDGDDDQWDADPVPRGITGTDFMWGADPPPRDTDTDDLPDAQDADPVPRFQFTWDADPDDDDPVNDDDPRTDGGHDD

pLDDT: mean 76.14, std 16.31, range [40.31, 96.38]